Protein AF-A0A4Y2AAS5-F1 (afdb_monomer)

Solvent-accessible surface area (backbone atoms only — not comparable to full-atom values): 6258 Å² total; per-residue (Å²): 141,85,86,83,90,60,88,94,57,87,78,71,79,80,84,55,83,71,49,75,50,72,47,79,66,75,40,25,20,56,93,68,46,28,95,49,72,37,76,61,19,53,55,49,48,51,51,34,59,78,66,58,45,42,80,53,55,60,72,64,63,25,31,52,55,101,88,51,72,39,49,31,59,46,38,36,26,26,63,92,50,49,92,80,62,83,70,58,73,46,91,65,35,83,95,50,58,42,35,49,109

InterPro domains:
  IPR005135 Endonuclease/exonuclease/phosphatase [PF14529] (17-100)
  IPR036691 Endonuclease/exonuclease/phosphatase superfamily [G3DSA:3.60.10.10] (3-101)
  IPR036691 Endonuclease/exonuclease/phosphatase superfamily [SSF56219] (6-101)

pLDDT: mean 85.32, std 18.49, range [30.16, 96.19]

Radius of gyration: 14.23 Å; Cα contacts (8 Å, |Δi|>4): 155; chains: 1; bounding box: 29×35×35 Å

Mean predicted aligned error: 6.68 Å

Secondary structure (DSSP, 8-state):
------TT--------SS-EEEEE-----GGGT-SS--HHHHHHHHHHHHTT-EE---SS--EE-SS-EE--EEEEE-GGGGGG------S--TTSSB---

Foldseek 3Di:
DDDDDDDPDPPDPCPDLWDKDKDFQQAADVQLLHPHGDPSNVVVVVVCVVVVKAWQDDNDFFFDDPVDTHNGMTMIIRPVCNVVDHDDFAPDCPPDRGTDD

Nearest PDB structures (foldseek):
  1wdu-assembly2_B  TM=9.057E-01  e=2.818E-04  Bombyx mori
  1wdu-assembly1_A  TM=9.060E-01  e=5.426E-04  Bombyx mori
  2v0s-assembly1_A  TM=8.084E-01  e=3.838E-02  Homo sapiens
  2a40-assembly1_B  TM=5.921E-01  e=2.899E+00  Bos taurus
  3dni-assembly1_A-2  TM=5.892E-01  e=3.529E+00  Bos taurus

Sequence (101 aa):
MVVLRLYGLIIYYLKYRNHIIVGDFHSRHPALGAQNASTNGELFLDWIIENNLNIINTRIPTHFTDASTSLLDLAITSPDIFPYITLQVHSDPMESDHFPL

Structure (mmCIF, N/CA/C/O backbone):
data_AF-A0A4Y2AAS5-F1
#
_entry.id   AF-A0A4Y2AAS5-F1
#
loop_
_atom_site.group_PDB
_atom_site.id
_atom_site.type_symbol
_atom_site.label_atom_id
_atom_site.label_alt_id
_atom_site.label_comp_id
_atom_site.label_asym_id
_atom_site.label_entity_id
_atom_site.label_seq_id
_atom_site.pdbx_PDB_ins_code
_atom_site.Cartn_x
_atom_site.Cartn_y
_atom_site.Cartn_z
_atom_site.occupancy
_atom_site.B_iso_or_equiv
_atom_site.auth_seq_id
_atom_site.auth_comp_id
_atom_site.auth_asym_id
_atom_site.auth_atom_id
_atom_site.pdbx_PDB_model_num
ATOM 1 N N . MET A 1 1 ? -16.368 23.977 4.681 1.00 36.09 1 MET A N 1
ATOM 2 C CA . MET A 1 1 ? -15.436 23.444 3.667 1.00 36.09 1 MET A CA 1
ATOM 3 C C . MET A 1 1 ? -14.162 24.253 3.783 1.00 36.09 1 MET A C 1
ATOM 5 O O . MET A 1 1 ? -14.195 25.432 3.467 1.00 36.09 1 MET A O 1
ATOM 9 N N . VAL A 1 2 ? -13.103 23.677 4.347 1.00 32.22 2 VAL A N 1
ATOM 10 C CA . VAL A 1 2 ? -11.807 24.354 4.486 1.00 32.22 2 VAL A CA 1
ATOM 11 C C . VAL A 1 2 ? -10.795 23.489 3.756 1.00 32.22 2 VAL A C 1
ATOM 13 O O . VAL A 1 2 ? -10.648 22.313 4.071 1.00 32.22 2 VAL A O 1
ATOM 16 N N . VAL A 1 3 ? -10.188 24.057 2.720 1.00 33.62 3 VAL A N 1
ATOM 17 C CA . VAL A 1 3 ? -9.170 23.416 1.890 1.00 33.62 3 VAL A CA 1
ATOM 18 C C . VAL A 1 3 ? -7.835 24.004 2.323 1.00 33.62 3 VAL A C 1
ATOM 20 O O . VAL A 1 3 ? -7.625 25.204 2.174 1.00 33.62 3 VAL A O 1
ATOM 23 N N . LEU A 1 4 ? -6.938 23.179 2.855 1.00 30.16 4 LEU A N 1
ATOM 24 C CA . LEU A 1 4 ? -5.535 23.540 3.047 1.00 30.16 4 LEU A CA 1
ATOM 25 C C . LEU A 1 4 ? -4.719 22.713 2.057 1.00 30.16 4 LEU A C 1
ATOM 27 O O . LEU A 1 4 ? -4.683 21.489 2.133 1.00 30.16 4 LEU A O 1
ATOM 31 N N . ARG A 1 5 ? -4.127 23.396 1.073 1.00 32.34 5 ARG A N 1
ATOM 32 C CA . ARG A 1 5 ? -3.199 22.799 0.111 1.00 32.34 5 ARG A CA 1
ATOM 33 C C . ARG A 1 5 ? -1.815 22.737 0.745 1.00 32.34 5 ARG A C 1
ATOM 35 O O . ARG A 1 5 ? -1.226 23.783 0.993 1.00 32.34 5 ARG A O 1
ATOM 42 N N . LEU A 1 6 ? -1.272 21.537 0.898 1.00 35.31 6 LEU A N 1
ATOM 43 C CA . LEU A 1 6 ? 0.163 21.315 1.046 1.00 35.31 6 LEU A CA 1
ATOM 44 C C . LEU A 1 6 ? 0.573 20.242 0.027 1.00 35.31 6 LEU A C 1
ATOM 46 O O . LEU A 1 6 ? 0.125 19.107 0.090 1.00 35.31 6 LEU A O 1
ATOM 50 N N . TYR A 1 7 ? 1.371 20.661 -0.958 1.00 38.03 7 TYR A N 1
ATOM 51 C CA . TYR A 1 7 ? 2.231 19.818 -1.801 1.00 38.03 7 TYR A CA 1
ATOM 52 C C . TYR A 1 7 ? 1.619 18.571 -2.468 1.00 38.03 7 TYR A C 1
ATOM 54 O O . TYR A 1 7 ? 2.159 17.479 -2.354 1.00 38.03 7 TYR A O 1
ATOM 62 N N . GLY A 1 8 ? 0.539 18.730 -3.238 1.00 42.25 8 GLY A N 1
ATOM 63 C CA . GLY A 1 8 ? 0.145 17.740 -4.259 1.00 42.25 8 GLY A CA 1
ATOM 64 C C . GLY A 1 8 ? -0.435 16.413 -3.752 1.00 42.25 8 GLY A C 1
ATOM 65 O O . GLY A 1 8 ? -0.980 15.668 -4.558 1.00 42.25 8 GLY A O 1
ATOM 66 N N . LEU A 1 9 ? -0.413 16.153 -2.445 1.00 41.22 9 LEU A N 1
ATOM 67 C CA . LEU A 1 9 ? -1.114 15.041 -1.816 1.00 41.22 9 LEU A CA 1
ATOM 68 C C . LEU A 1 9 ? -2.486 15.544 -1.352 1.00 41.22 9 LEU A C 1
ATOM 70 O O . LEU A 1 9 ? -2.582 16.408 -0.477 1.00 41.22 9 LEU A O 1
ATOM 74 N N . ILE A 1 10 ? -3.569 15.051 -1.955 1.00 43.25 10 ILE A N 1
ATOM 75 C CA . ILE A 1 10 ? -4.915 15.340 -1.451 1.00 43.25 10 ILE A CA 1
ATOM 76 C C . ILE A 1 10 ? -5.102 14.537 -0.159 1.00 43.25 10 ILE A C 1
ATOM 78 O O . ILE A 1 10 ? -5.590 13.411 -0.177 1.00 43.25 10 ILE A O 1
ATOM 82 N N . ILE A 1 11 ? -4.705 15.110 0.979 1.00 48.12 11 ILE A N 1
ATOM 83 C CA . ILE A 1 11 ? -5.054 14.564 2.292 1.00 48.12 11 ILE A CA 1
ATOM 84 C C . ILE A 1 11 ? -6.498 14.977 2.582 1.00 48.12 11 ILE A C 1
ATOM 86 O O . ILE A 1 11 ? -6.782 16.089 3.033 1.00 48.12 11 ILE A O 1
ATOM 90 N N . TYR A 1 12 ? -7.438 14.084 2.281 1.00 50.44 12 TYR A N 1
ATOM 91 C CA . TYR A 1 12 ? -8.798 14.205 2.787 1.00 50.44 12 TYR A CA 1
ATOM 92 C C . TYR A 1 12 ? -8.769 14.019 4.307 1.00 50.44 12 TYR A C 1
ATOM 94 O O . TYR A 1 12 ? -8.287 13.004 4.802 1.00 50.44 12 TYR A O 1
ATOM 102 N N . TYR A 1 13 ? -9.331 14.966 5.061 1.00 51.22 13 TYR A N 1
ATOM 103 C CA . TYR A 1 13 ? -9.718 14.681 6.442 1.00 51.22 13 TYR A CA 1
ATOM 104 C C . TYR A 1 13 ? -10.747 13.543 6.405 1.00 51.22 13 TYR A C 1
ATOM 106 O O . TYR A 1 13 ? -11.789 13.670 5.751 1.00 51.22 13 TYR A O 1
ATOM 114 N N . LEU A 1 14 ? -10.439 12.426 7.064 1.00 60.91 14 LEU A N 1
ATOM 115 C CA . LEU A 1 14 ? -11.237 11.200 7.031 1.00 60.91 14 LEU A CA 1
ATOM 116 C C . LEU A 1 14 ? -12.554 11.417 7.777 1.00 60.91 14 LEU A C 1
ATOM 118 O O . LEU A 1 14 ? -12.672 11.219 8.980 1.00 60.91 14 LEU A O 1
ATOM 122 N N . LYS A 1 15 ? -13.560 11.897 7.043 1.00 64.06 15 LYS A N 1
ATOM 123 C CA . LYS A 1 15 ? -14.875 12.263 7.585 1.00 64.06 15 LYS A CA 1
ATOM 124 C C . LYS A 1 15 ? -15.696 11.046 8.026 1.00 64.06 15 LYS A C 1
ATOM 126 O O . LYS A 1 15 ? -16.602 11.178 8.846 1.00 64.06 15 LYS A O 1
ATOM 131 N N . TYR A 1 16 ? -15.418 9.882 7.450 1.00 72.38 16 TYR A N 1
ATOM 132 C CA . TYR A 1 16 ? -16.178 8.660 7.678 1.00 72.38 16 TYR A CA 1
ATOM 133 C C . TYR A 1 16 ? -15.443 7.750 8.651 1.00 72.38 16 TYR A C 1
ATOM 135 O O . TYR A 1 16 ? -14.253 7.503 8.492 1.00 72.38 16 TYR A O 1
ATOM 143 N N . ARG A 1 17 ? -16.174 7.210 9.630 1.00 84.06 17 ARG A N 1
ATOM 144 C CA . ARG A 1 17 ? -15.638 6.237 10.591 1.00 84.06 17 ARG A CA 1
ATOM 145 C C . ARG A 1 17 ? -15.103 4.982 9.894 1.00 84.06 17 ARG A C 1
ATOM 147 O O . ARG A 1 17 ? -14.006 4.542 10.203 1.00 84.06 17 ARG A O 1
ATOM 154 N N . ASN A 1 18 ? -15.866 4.475 8.927 1.00 91.19 18 ASN A N 1
ATOM 155 C CA . ASN A 1 18 ? -15.506 3.324 8.110 1.00 91.19 18 ASN A CA 1
ATOM 156 C C . ASN A 1 18 ? -15.166 3.811 6.706 1.00 91.19 18 ASN A C 1
ATOM 158 O O . ASN A 1 18 ? -16.021 4.399 6.040 1.00 91.19 18 ASN A O 1
ATOM 162 N N . HIS A 1 19 ? -13.935 3.593 6.267 1.00 89.12 19 HIS A N 1
ATOM 163 C CA . HIS A 1 19 ? -13.477 4.002 4.946 1.00 89.12 19 HIS A CA 1
ATOM 164 C C . HIS A 1 19 ? -12.299 3.147 4.481 1.00 89.12 19 HIS A C 1
ATOM 166 O O . HIS A 1 19 ? -11.524 2.637 5.292 1.00 89.12 19 HIS A O 1
ATOM 172 N N . ILE A 1 20 ? -12.166 3.056 3.160 1.00 91.31 20 ILE A N 1
ATOM 173 C CA . ILE A 1 20 ? -11.023 2.479 2.458 1.00 91.31 20 ILE A CA 1
ATOM 174 C C . ILE A 1 20 ? -10.452 3.591 1.580 1.00 91.31 20 ILE A C 1
ATOM 176 O O . ILE A 1 20 ? -11.210 4.344 0.965 1.00 91.31 20 ILE A O 1
ATOM 180 N N . ILE A 1 21 ? -9.132 3.700 1.534 1.00 92.00 21 ILE A N 1
ATOM 181 C CA . ILE A 1 21 ? -8.411 4.581 0.620 1.00 92.00 21 ILE A CA 1
ATOM 182 C C . ILE A 1 21 ? -7.578 3.681 -0.276 1.00 92.00 21 ILE A C 1
ATOM 184 O O . ILE A 1 21 ? -6.777 2.897 0.229 1.00 92.00 21 ILE A O 1
ATOM 188 N N . VAL A 1 22 ? -7.791 3.786 -1.584 1.00 92.75 22 VAL A N 1
ATOM 189 C CA . VAL A 1 22 ? -7.059 3.032 -2.603 1.00 92.75 22 VAL A CA 1
ATOM 190 C C . VAL A 1 22 ? -6.541 4.012 -3.639 1.00 92.75 22 VAL A C 1
ATOM 192 O O . VAL A 1 22 ? -7.245 4.960 -3.994 1.00 92.75 22 VAL A O 1
ATOM 195 N N . GLY A 1 23 ? -5.327 3.790 -4.118 1.00 91.44 23 GLY A N 1
ATOM 196 C CA . GLY A 1 23 ? -4.782 4.565 -5.219 1.00 91.44 23 GLY A CA 1
ATOM 197 C C . GLY A 1 23 ? -3.296 4.349 -5.403 1.00 91.44 23 GLY A C 1
ATOM 198 O O . GLY A 1 23 ? -2.680 3.544 -4.708 1.00 91.44 23 GLY A O 1
ATOM 199 N N . ASP A 1 24 ? -2.740 5.120 -6.322 1.00 92.44 24 ASP A N 1
ATOM 200 C CA . ASP A 1 24 ? -1.318 5.151 -6.606 1.00 92.44 24 ASP A CA 1
ATOM 201 C C . ASP A 1 24 ? -0.613 6.159 -5.686 1.00 92.44 24 ASP A C 1
ATOM 203 O O 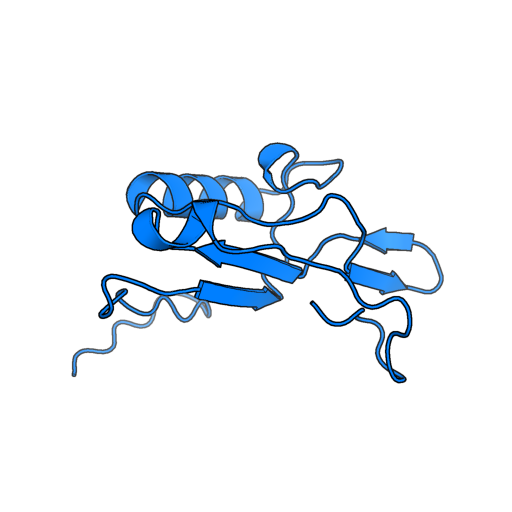. ASP A 1 24 ? -0.851 7.368 -5.755 1.00 92.44 24 ASP A O 1
ATOM 207 N N . PHE A 1 25 ? 0.247 5.662 -4.796 1.00 91.12 25 PHE A N 1
ATOM 208 C CA . PHE A 1 25 ? 0.935 6.490 -3.800 1.00 91.12 25 PHE A CA 1
ATOM 209 C C . PHE A 1 25 ? 2.397 6.751 -4.144 1.00 91.12 25 PHE A C 1
ATOM 211 O O . PHE A 1 25 ? 3.013 7.634 -3.542 1.00 91.12 25 PHE A O 1
ATOM 218 N N . HIS A 1 26 ? 2.988 5.948 -5.036 1.00 91.75 26 HIS A N 1
ATOM 219 C CA . HIS A 1 26 ? 4.435 5.928 -5.277 1.00 91.75 26 HIS A CA 1
ATOM 220 C C . HIS A 1 26 ? 5.292 5.789 -3.989 1.00 91.75 26 HIS A C 1
ATOM 222 O O . HIS A 1 26 ? 6.477 6.142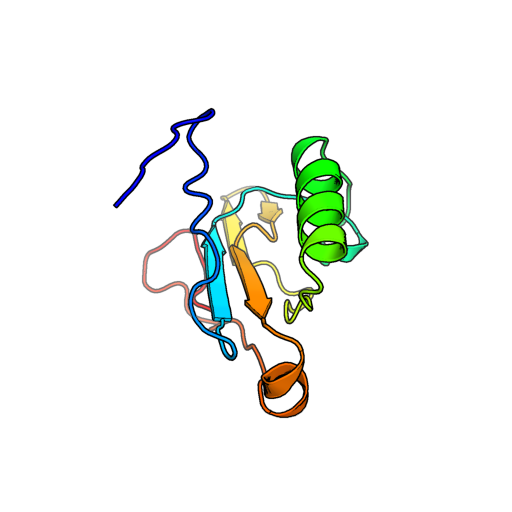 -3.952 1.00 91.75 26 HIS A O 1
ATOM 228 N N . SER A 1 27 ? 4.705 5.259 -2.912 1.00 92.44 27 SER A N 1
ATOM 229 C CA . SER A 1 27 ? 5.332 5.088 -1.599 1.00 92.44 27 SER A CA 1
ATOM 230 C C . SER A 1 27 ? 5.907 3.688 -1.464 1.00 92.44 27 SER A C 1
ATOM 232 O O . SER A 1 27 ? 5.180 2.700 -1.480 1.00 92.44 27 SER A O 1
ATOM 234 N N . ARG A 1 28 ? 7.227 3.592 -1.285 1.00 93.25 28 ARG A N 1
ATOM 235 C CA . ARG A 1 28 ? 7.929 2.309 -1.129 1.00 93.25 28 ARG A CA 1
ATOM 236 C C . ARG A 1 28 ? 8.479 2.175 0.279 1.00 93.25 28 ARG A C 1
ATOM 238 O O . ARG A 1 28 ? 9.221 3.054 0.716 1.00 93.25 28 ARG A O 1
ATOM 245 N N . HIS A 1 29 ? 8.124 1.087 0.957 1.00 94.38 29 HIS A N 1
ATOM 246 C CA . HIS A 1 29 ? 8.706 0.669 2.229 1.00 94.38 29 HIS A CA 1
ATOM 247 C C . HIS A 1 29 ? 8.464 -0.837 2.468 1.00 94.38 29 HIS A C 1
ATOM 249 O O . HIS A 1 29 ? 7.405 -1.334 2.075 1.00 94.38 29 HIS A O 1
ATOM 255 N N . PRO A 1 30 ? 9.369 -1.575 3.145 1.00 93.25 30 PRO A N 1
ATOM 256 C CA . PRO A 1 30 ? 9.156 -2.987 3.491 1.00 93.25 30 PRO A CA 1
ATOM 257 C C . PRO A 1 30 ? 7.851 -3.290 4.236 1.00 93.25 30 PRO A C 1
ATOM 259 O O . PRO A 1 30 ? 7.210 -4.305 3.972 1.00 93.25 30 PRO A O 1
ATOM 262 N N . ALA A 1 31 ? 7.407 -2.385 5.110 1.00 92.56 31 ALA A N 1
ATOM 263 C CA . ALA A 1 31 ? 6.119 -2.501 5.805 1.00 92.56 31 ALA A CA 1
ATOM 264 C C . ALA A 1 31 ? 4.896 -2.350 4.874 1.00 92.56 31 ALA A C 1
ATOM 266 O O . ALA A 1 31 ? 3.830 -2.863 5.192 1.00 92.56 31 ALA A O 1
ATOM 267 N N . LEU A 1 32 ? 5.059 -1.699 3.716 1.00 91.31 32 LEU A N 1
ATOM 268 C CA . LEU A 1 32 ? 4.045 -1.603 2.656 1.00 91.31 32 LEU A CA 1
ATOM 269 C C . LEU A 1 32 ? 4.130 -2.778 1.661 1.00 91.31 32 LEU A C 1
ATOM 271 O O . LEU A 1 32 ? 3.313 -2.876 0.754 1.00 91.31 32 LEU A O 1
ATOM 275 N N . GLY A 1 33 ? 5.120 -3.668 1.814 1.00 89.44 33 GLY A N 1
ATOM 276 C CA . GLY A 1 33 ? 5.353 -4.815 0.932 1.00 89.44 33 GLY A CA 1
ATOM 277 C C . GLY A 1 33 ? 6.411 -4.605 -0.156 1.00 89.44 33 GLY A C 1
ATOM 278 O O . GLY A 1 33 ? 6.681 -5.538 -0.909 1.00 89.44 33 GLY A O 1
ATOM 279 N N . ALA A 1 34 ? 7.041 -3.428 -0.236 1.00 91.12 34 ALA A N 1
ATOM 280 C CA . ALA A 1 34 ? 8.117 -3.155 -1.195 1.00 91.12 34 ALA A CA 1
ATOM 281 C C . ALA A 1 34 ? 9.474 -3.733 -0.737 1.00 91.12 34 ALA A C 1
ATOM 283 O O . ALA A 1 34 ? 9.684 -4.007 0.439 1.00 91.12 34 ALA A O 1
ATOM 284 N N . GLN A 1 35 ? 10.439 -3.888 -1.650 1.00 89.62 35 GLN A N 1
ATOM 285 C CA . GLN A 1 35 ? 11.773 -4.408 -1.294 1.00 89.62 35 GLN A CA 1
ATOM 286 C C . GLN A 1 35 ? 12.659 -3.376 -0.582 1.00 89.62 35 GLN A C 1
ATOM 288 O O . GLN A 1 35 ? 13.530 -3.737 0.204 1.00 89.62 35 GLN A O 1
ATOM 293 N N . ASN A 1 36 ? 12.452 -2.092 -0.869 1.00 91.31 36 ASN A N 1
ATOM 294 C CA . ASN A 1 36 ? 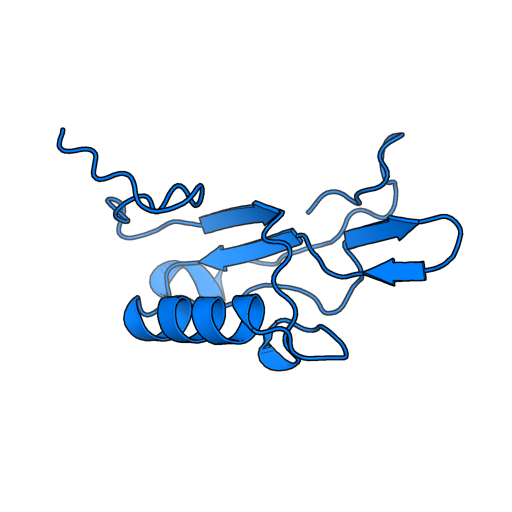13.248 -0.993 -0.346 1.00 91.31 36 ASN A CA 1
ATOM 295 C C . ASN A 1 36 ? 12.369 0.136 0.197 1.00 91.31 36 ASN A C 1
ATOM 297 O O . ASN A 1 36 ? 11.200 0.280 -0.165 1.00 91.31 36 ASN A O 1
ATOM 301 N N . ALA A 1 37 ? 12.965 0.937 1.075 1.00 94.12 37 ALA A N 1
ATOM 302 C CA . ALA A 1 37 ? 12.359 2.143 1.608 1.00 94.12 37 ALA A CA 1
ATOM 303 C C . ALA A 1 37 ? 12.695 3.364 0.746 1.00 94.12 37 ALA A C 1
ATOM 305 O O . ALA A 1 37 ? 13.776 3.479 0.167 1.00 94.12 37 ALA A O 1
ATOM 306 N N . SER A 1 38 ? 11.742 4.282 0.679 1.00 93.00 38 SER A N 1
ATOM 307 C CA . SER A 1 38 ? 11.864 5.612 0.093 1.00 93.00 38 SER A CA 1
ATOM 308 C C . SER A 1 38 ? 11.458 6.638 1.143 1.00 93.00 38 SER A C 1
ATOM 310 O O . SER A 1 38 ? 10.627 6.334 1.994 1.00 93.00 38 SER A O 1
ATOM 312 N N . THR A 1 39 ? 11.971 7.867 1.061 1.00 93.31 39 THR A N 1
ATOM 313 C CA . THR A 1 39 ? 11.609 8.936 2.010 1.00 93.31 39 THR A CA 1
ATOM 314 C C . THR A 1 39 ? 10.099 9.178 2.069 1.00 93.31 39 THR A C 1
ATOM 316 O O . THR A 1 39 ? 9.551 9.352 3.149 1.00 93.31 39 THR A O 1
ATOM 319 N N . ASN A 1 40 ? 9.409 9.128 0.923 1.00 91.31 40 ASN A N 1
ATOM 320 C CA . ASN A 1 40 ? 7.948 9.242 0.880 1.00 91.31 40 ASN A CA 1
ATOM 321 C C . ASN A 1 40 ? 7.251 8.053 1.563 1.00 91.31 40 ASN A C 1
ATOM 323 O O . ASN A 1 40 ? 6.221 8.228 2.198 1.00 91.31 40 ASN A O 1
ATOM 327 N N . GLY A 1 41 ? 7.829 6.851 1.467 1.00 93.25 41 GLY A N 1
ATOM 328 C CA . GLY A 1 41 ? 7.316 5.661 2.144 1.00 93.25 41 GLY A CA 1
ATOM 329 C C . GLY A 1 41 ? 7.403 5.742 3.668 1.00 93.25 41 GLY A C 1
ATOM 330 O O . GLY A 1 41 ? 6.458 5.326 4.328 1.00 93.25 41 GLY A O 1
ATOM 331 N N . GLU A 1 42 ? 8.483 6.313 4.210 1.00 95.38 42 GLU A N 1
ATOM 332 C CA . GLU A 1 42 ? 8.614 6.576 5.655 1.00 95.38 42 GLU A CA 1
ATOM 333 C C . GLU A 1 42 ? 7.532 7.558 6.127 1.00 95.38 42 GLU A C 1
ATOM 335 O O . GLU A 1 42 ? 6.727 7.232 6.994 1.00 95.38 42 GLU A O 1
ATOM 340 N N . LEU A 1 43 ? 7.426 8.720 5.468 1.00 94.44 43 LEU A N 1
ATOM 341 C CA . LEU A 1 43 ? 6.424 9.741 5.804 1.00 94.44 43 LEU A CA 1
ATOM 342 C C . LEU A 1 43 ? 4.987 9.214 5.686 1.00 94.44 43 LEU A C 1
ATOM 344 O O . LEU A 1 43 ? 4.115 9.568 6.477 1.00 94.44 43 LEU A O 1
ATOM 348 N N . PHE A 1 44 ? 4.729 8.368 4.688 1.00 93.00 44 PHE A N 1
ATOM 349 C CA . PHE A 1 44 ? 3.418 7.763 4.495 1.00 93.00 44 PHE A CA 1
ATOM 350 C C . PHE A 1 44 ? 3.068 6.771 5.609 1.00 93.00 44 PHE A C 1
ATOM 352 O O . PHE A 1 44 ? 1.914 6.710 6.032 1.00 93.00 44 PHE A O 1
ATOM 359 N N . LEU A 1 45 ? 4.048 6.019 6.117 1.00 94.50 45 LEU A N 1
ATOM 360 C CA . LEU A 1 45 ? 3.843 5.120 7.250 1.00 94.50 45 LEU A CA 1
ATOM 361 C C . LEU A 1 45 ? 3.609 5.870 8.552 1.00 94.50 45 LEU A C 1
ATOM 363 O O . LEU A 1 45 ? 2.688 5.503 9.282 1.00 94.50 45 LEU A O 1
ATOM 367 N N . ASP A 1 46 ? 4.374 6.929 8.809 1.00 94.56 46 ASP A N 1
ATOM 368 C CA . ASP A 1 46 ? 4.137 7.803 9.959 1.00 94.56 46 ASP A CA 1
ATOM 369 C C . ASP A 1 46 ? 2.698 8.335 9.924 1.00 94.56 46 ASP A C 1
ATOM 371 O O . ASP A 1 46 ? 1.961 8.211 10.901 1.00 94.56 46 ASP A O 1
ATOM 375 N N . TRP A 1 47 ? 2.238 8.799 8.757 1.00 93.81 47 TRP A N 1
ATOM 376 C CA . TRP A 1 47 ? 0.862 9.261 8.580 1.00 93.81 47 TRP A CA 1
ATOM 377 C C . TRP A 1 47 ? -0.184 8.154 8.812 1.00 93.81 47 TRP A C 1
ATOM 379 O O . TRP A 1 47 ? -1.202 8.402 9.462 1.00 93.81 47 TRP A O 1
ATOM 389 N N . ILE A 1 48 ? 0.046 6.926 8.333 1.00 93.81 48 ILE A N 1
ATOM 390 C CA . ILE A 1 48 ? -0.838 5.774 8.600 1.00 93.81 48 ILE A CA 1
ATOM 391 C C . ILE A 1 48 ? -0.958 5.519 10.109 1.00 93.81 48 ILE A C 1
ATOM 393 O O . ILE A 1 48 ? -2.067 5.316 10.612 1.00 93.81 48 ILE A O 1
ATOM 397 N N . ILE A 1 49 ? 0.170 5.542 10.824 1.00 94.62 49 ILE A N 1
ATOM 398 C CA . ILE A 1 49 ? 0.240 5.285 12.267 1.00 94.62 49 ILE A CA 1
ATOM 399 C C . ILE A 1 49 ? -0.479 6.394 13.040 1.00 94.62 49 ILE A C 1
ATOM 401 O O . ILE A 1 49 ? -1.335 6.103 13.876 1.00 94.62 49 ILE A O 1
ATOM 405 N N . GLU A 1 50 ? -0.189 7.658 12.728 1.00 94.12 50 GLU A N 1
ATOM 406 C CA . GLU A 1 50 ? -0.812 8.826 13.360 1.00 94.12 50 GLU A CA 1
ATOM 407 C C . GLU A 1 50 ? -2.338 8.846 13.191 1.00 94.12 50 GLU A C 1
ATOM 409 O O . GLU A 1 50 ? -3.057 9.314 14.076 1.00 94.12 50 GLU A O 1
ATOM 414 N N . ASN A 1 51 ? -2.846 8.308 12.077 1.00 90.38 51 ASN A N 1
ATOM 415 C CA . ASN A 1 51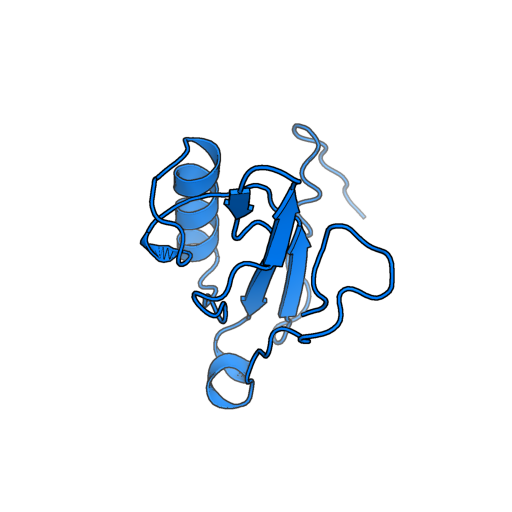 ? -4.277 8.262 11.769 1.00 90.38 51 ASN A CA 1
ATOM 416 C C . ASN A 1 51 ? -4.949 6.931 12.144 1.00 90.38 51 ASN A C 1
ATOM 418 O O . ASN A 1 51 ? -6.138 6.758 11.869 1.00 90.38 51 ASN A O 1
ATOM 422 N N . ASN A 1 52 ? -4.227 6.009 12.794 1.00 93.62 52 ASN A N 1
ATOM 423 C CA . ASN A 1 52 ? -4.725 4.691 13.194 1.00 93.62 52 ASN A CA 1
ATOM 424 C C . ASN A 1 52 ? -5.370 3.920 12.024 1.00 93.62 52 ASN A C 1
ATOM 426 O O . ASN A 1 52 ? -6.505 3.446 12.116 1.00 93.62 52 ASN A O 1
ATOM 430 N N . LEU A 1 53 ? -4.659 3.836 10.899 1.00 93.88 53 LEU A N 1
ATOM 431 C CA . LEU A 1 53 ? -5.092 3.110 9.705 1.00 93.88 53 LEU A CA 1
ATOM 432 C C . LEU A 1 53 ? -4.359 1.773 9.582 1.00 93.88 53 LEU A C 1
ATOM 434 O O . LEU A 1 53 ? -3.253 1.595 10.085 1.00 93.88 53 LEU A O 1
ATOM 438 N N . ASN A 1 54 ? -4.974 0.826 8.879 1.00 95.12 54 ASN A N 1
ATOM 439 C CA . ASN A 1 54 ? -4.385 -0.478 8.595 1.00 95.12 54 ASN A CA 1
ATOM 440 C C . ASN A 1 54 ? -4.038 -0.605 7.118 1.00 95.12 54 ASN A C 1
ATOM 442 O O . ASN A 1 54 ? -4.825 -0.222 6.253 1.00 95.12 54 ASN A O 1
ATOM 446 N N . ILE A 1 55 ? -2.886 -1.204 6.842 1.00 94.56 55 ILE A N 1
ATOM 447 C CA . ILE A 1 55 ? -2.452 -1.559 5.492 1.00 94.56 55 ILE A CA 1
ATOM 448 C C . ILE A 1 55 ? -3.080 -2.902 5.123 1.00 94.56 55 ILE A C 1
ATOM 450 O O . ILE A 1 55 ? -2.886 -3.885 5.835 1.00 94.56 55 ILE A O 1
ATOM 454 N N . ILE A 1 56 ? -3.813 -2.947 4.009 1.00 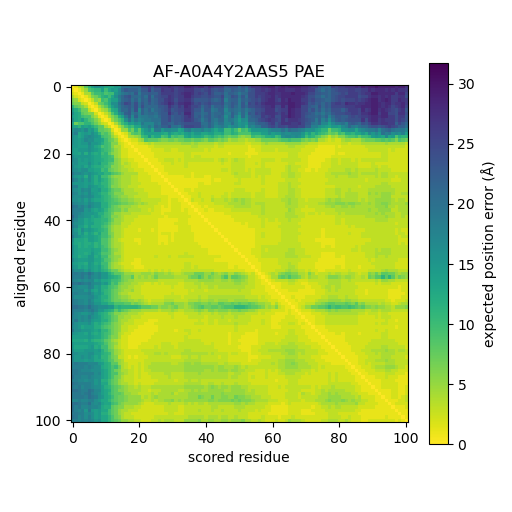92.62 56 ILE A N 1
ATOM 455 C CA . ILE A 1 56 ? -4.416 -4.181 3.464 1.00 92.62 56 ILE A CA 1
ATOM 456 C C . ILE A 1 56 ? -3.730 -4.646 2.174 1.00 92.62 56 ILE A C 1
ATOM 458 O O . ILE A 1 56 ? -4.213 -5.564 1.513 1.00 92.62 56 ILE A O 1
ATOM 462 N N . ASN A 1 57 ? -2.600 -4.032 1.816 1.00 88.69 57 ASN A N 1
ATOM 463 C CA . ASN A 1 57 ? -1.817 -4.408 0.646 1.00 88.69 57 ASN A CA 1
ATOM 464 C C . ASN A 1 57 ? -1.370 -5.865 0.654 1.00 88.69 57 ASN A C 1
ATOM 466 O O . ASN A 1 57 ? -0.919 -6.412 1.662 1.00 88.69 57 ASN A O 1
ATOM 470 N N . THR A 1 58 ? -1.387 -6.449 -0.540 1.00 82.88 58 THR A N 1
ATOM 471 C CA . THR A 1 58 ? -0.631 -7.667 -0.823 1.00 82.88 58 THR A CA 1
ATOM 472 C C . THR A 1 58 ? 0.828 -7.305 -1.118 1.00 82.88 58 THR A C 1
ATOM 474 O O . THR A 1 58 ? 1.145 -6.151 -1.382 1.00 82.88 58 THR A O 1
ATOM 477 N N . ARG A 1 59 ? 1.735 -8.289 -1.109 1.00 88.44 59 ARG A N 1
ATOM 478 C CA . ARG A 1 59 ? 3.122 -8.107 -1.590 1.00 88.44 59 ARG A CA 1
ATOM 479 C C . ARG A 1 59 ? 3.257 -8.327 -3.103 1.00 88.44 59 ARG A C 1
ATOM 481 O O . ARG A 1 59 ? 4.362 -8.548 -3.593 1.00 88.44 59 ARG A O 1
ATOM 488 N N . ILE A 1 60 ? 2.138 -8.351 -3.824 1.00 92.25 60 ILE A N 1
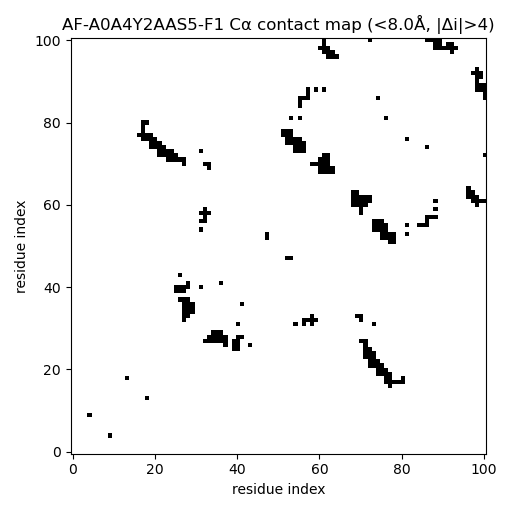ATOM 489 C CA . ILE A 1 60 ? 2.109 -8.569 -5.269 1.00 92.25 60 ILE A CA 1
ATOM 490 C C . ILE A 1 60 ? 2.372 -7.216 -5.946 1.00 92.25 60 ILE A C 1
ATOM 492 O O . ILE A 1 60 ? 1.762 -6.223 -5.546 1.00 92.25 60 ILE A O 1
ATOM 496 N N . PRO A 1 61 ? 3.287 -7.138 -6.929 1.00 93.12 61 PRO A N 1
ATOM 497 C CA . PRO A 1 61 ? 3.503 -5.911 -7.687 1.00 93.12 61 PRO A CA 1
ATOM 498 C C . PRO A 1 61 ? 2.228 -5.443 -8.393 1.00 93.12 61 PRO A C 1
ATOM 500 O O . PRO A 1 61 ? 1.480 -6.259 -8.924 1.00 93.12 61 PRO A O 1
ATOM 503 N N . THR A 1 62 ? 2.010 -4.131 -8.421 1.00 94.62 62 THR A N 1
ATOM 504 C CA . THR A 1 62 ? 0.815 -3.500 -9.005 1.00 94.62 62 THR A CA 1
ATOM 505 C C . THR A 1 62 ? 1.135 -2.670 -10.237 1.00 94.62 62 THR A C 1
ATOM 507 O O . THR A 1 62 ? 0.231 -2.234 -10.924 1.00 94.62 62 THR A O 1
ATOM 510 N N . HIS A 1 63 ? 2.412 -2.475 -10.543 1.00 95.94 63 HIS A N 1
ATOM 511 C CA . HIS A 1 63 ? 2.879 -1.732 -11.701 1.00 95.94 63 HIS A CA 1
ATOM 512 C C . HIS A 1 63 ? 4.047 -2.477 -12.342 1.00 95.94 63 HIS A C 1
ATOM 514 O O . HIS A 1 63 ? 4.874 -3.081 -11.641 1.00 95.94 63 HIS A O 1
ATOM 520 N N . PHE A 1 64 ? 4.137 -2.431 -13.665 1.00 96.12 64 PHE A N 1
ATOM 521 C CA . PHE A 1 64 ? 5.245 -3.008 -14.406 1.00 96.12 64 PHE A CA 1
ATOM 522 C C . PHE A 1 64 ? 5.728 -2.081 -15.516 1.00 96.12 64 PHE A C 1
ATOM 524 O O . PHE A 1 64 ? 5.003 -1.292 -16.096 1.00 96.12 64 PHE A O 1
ATOM 531 N N . THR A 1 65 ? 7.007 -2.227 -15.814 1.00 94.62 65 THR A N 1
ATOM 532 C CA . THR A 1 65 ? 7.701 -1.604 -16.937 1.00 94.62 65 THR A CA 1
ATOM 533 C C . THR A 1 65 ? 8.362 -2.710 -17.747 1.00 94.62 65 THR A C 1
ATOM 535 O O . THR A 1 65 ? 8.478 -3.841 -17.267 1.00 94.62 65 THR A O 1
ATOM 538 N N . ASP A 1 66 ? 8.916 -2.377 -18.909 1.00 93.06 66 ASP A N 1
ATOM 539 C CA . ASP A 1 66 ? 9.698 -3.329 -19.710 1.00 93.06 66 ASP A CA 1
ATOM 540 C C . ASP A 1 66 ? 10.872 -3.967 -18.938 1.00 93.06 66 ASP A C 1
ATOM 542 O O . ASP A 1 66 ? 11.341 -5.047 -19.291 1.00 93.06 66 ASP A O 1
ATOM 546 N N . ALA A 1 67 ? 11.364 -3.308 -17.881 1.00 93.62 67 ALA A N 1
ATOM 547 C CA . ALA A 1 67 ? 12.559 -3.719 -17.145 1.00 93.62 67 ALA A CA 1
ATOM 548 C C . ALA A 1 67 ? 12.287 -4.276 -15.738 1.00 93.62 67 ALA A C 1
ATOM 550 O O . ALA A 1 67 ? 13.141 -4.966 -15.179 1.00 93.62 67 ALA A O 1
ATOM 551 N N . SER A 1 68 ? 11.160 -3.929 -15.111 1.00 93.44 68 SER A N 1
ATOM 552 C CA . SER A 1 68 ? 10.937 -4.219 -13.689 1.00 93.44 68 SER A CA 1
ATOM 553 C C . SER A 1 68 ? 9.474 -4.123 -13.271 1.00 93.44 68 SER A C 1
ATOM 555 O O . SER A 1 68 ? 8.673 -3.458 -13.923 1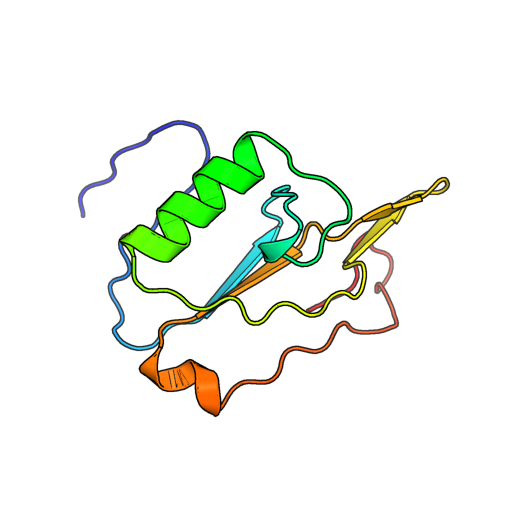.00 93.44 68 SER A O 1
ATOM 557 N N . THR A 1 69 ? 9.155 -4.736 -12.132 1.00 93.88 69 THR A N 1
ATOM 558 C CA . THR A 1 69 ? 7.858 -4.619 -11.455 1.00 93.88 69 THR A CA 1
ATOM 559 C C . THR A 1 69 ? 7.995 -3.877 -10.130 1.00 93.88 69 THR A C 1
ATOM 561 O O . THR A 1 69 ? 8.979 -4.063 -9.409 1.00 93.88 69 THR A O 1
ATOM 564 N N . SER A 1 70 ? 6.979 -3.108 -9.757 1.00 93.38 70 SER A N 1
ATOM 565 C CA . SER A 1 70 ? 6.928 -2.345 -8.512 1.00 93.38 70 SER A CA 1
ATOM 566 C C . SER A 1 70 ? 5.551 -2.421 -7.862 1.00 93.38 70 SER A C 1
ATOM 568 O O . SER A 1 70 ? 4.535 -2.585 -8.528 1.00 93.38 70 SER A O 1
ATOM 570 N N . LEU A 1 71 ? 5.522 -2.276 -6.542 1.00 94.50 71 LEU A N 1
ATOM 571 C CA . LEU A 1 71 ? 4.301 -2.108 -5.762 1.00 94.50 71 LEU A CA 1
ATOM 572 C C . LEU A 1 71 ? 4.162 -0.609 -5.478 1.00 94.50 71 LEU A C 1
ATOM 574 O O . LEU A 1 71 ? 4.946 -0.067 -4.696 1.00 94.50 71 LEU A O 1
ATOM 578 N N . LEU A 1 72 ? 3.248 0.053 -6.192 1.00 93.06 72 LEU A N 1
ATOM 579 C CA . LEU A 1 72 ? 3.027 1.509 -6.118 1.00 93.06 72 LEU A CA 1
ATOM 580 C C . LEU A 1 72 ? 1.604 1.852 -5.671 1.00 93.06 72 LEU A C 1
ATOM 582 O O . LEU A 1 72 ? 1.400 2.846 -4.969 1.00 93.06 72 LEU A O 1
ATOM 586 N N . ASP A 1 73 ? 0.655 0.987 -6.017 1.00 93.50 73 ASP A N 1
ATOM 587 C CA . ASP A 1 73 ? -0.737 1.109 -5.625 1.00 93.50 73 ASP A CA 1
ATOM 588 C C . ASP A 1 73 ? -0.939 0.504 -4.242 1.00 93.50 73 ASP A C 1
ATOM 590 O O . ASP A 1 73 ? -0.555 -0.640 -3.963 1.00 93.50 73 ASP A O 1
ATOM 594 N N . LEU A 1 74 ? -1.543 1.286 -3.354 1.00 93.12 74 LEU A N 1
ATOM 595 C CA . LEU A 1 74 ? -1.804 0.889 -1.9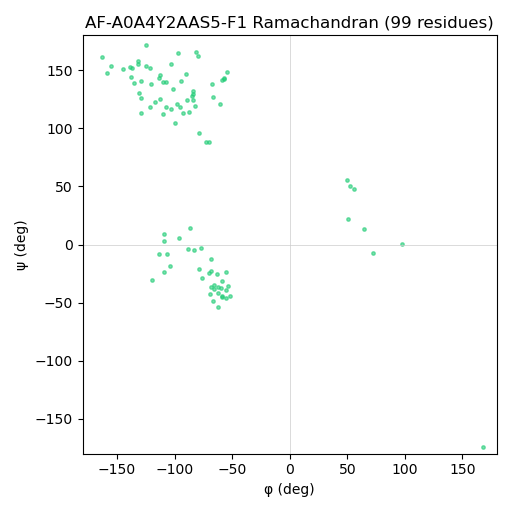81 1.00 93.12 74 LEU A CA 1
ATOM 596 C C . LEU A 1 74 ? -3.292 0.956 -1.669 1.00 93.12 74 LEU A C 1
ATOM 598 O O . LEU A 1 74 ? -4.042 1.746 -2.235 1.00 93.12 74 LEU A O 1
ATOM 602 N N . ALA A 1 75 ? -3.705 0.119 -0.732 1.00 93.19 75 ALA A N 1
ATOM 603 C CA . ALA A 1 75 ? -5.009 0.115 -0.123 1.00 93.19 75 ALA A CA 1
ATOM 604 C C . ALA A 1 75 ? -4.828 0.116 1.399 1.00 93.19 75 ALA A C 1
ATOM 606 O O . ALA A 1 75 ? -4.138 -0.729 1.983 1.00 93.19 75 ALA A O 1
ATOM 607 N N . ILE A 1 76 ? -5.460 1.087 2.047 1.00 93.94 76 ILE A N 1
ATOM 608 C CA . ILE A 1 76 ? -5.464 1.252 3.498 1.00 93.94 76 ILE A CA 1
ATOM 609 C C . ILE A 1 76 ? -6.887 1.462 3.988 1.00 93.94 76 ILE A C 1
ATOM 611 O O . ILE A 1 76 ? -7.763 1.917 3.251 1.00 93.94 76 ILE A O 1
ATOM 615 N N . THR A 1 77 ? -7.135 1.127 5.244 1.00 94.88 77 THR A N 1
ATOM 616 C CA . THR A 1 77 ? -8.487 1.116 5.786 1.00 94.88 77 THR A CA 1
ATOM 617 C C . THR A 1 77 ? -8.543 1.546 7.240 1.00 94.88 77 THR A C 1
ATOM 619 O O . THR A 1 77 ? -7.632 1.286 8.026 1.00 94.88 77 THR A O 1
ATOM 622 N N . SER A 1 78 ? -9.679 2.124 7.624 1.00 94.19 78 SER A N 1
ATOM 623 C CA . SER A 1 78 ? -10.079 2.231 9.028 1.00 94.19 78 SER A CA 1
ATOM 624 C C . SER A 1 78 ? -10.080 0.856 9.737 1.00 94.19 78 SER A C 1
ATOM 626 O O . SER A 1 78 ? -10.392 -0.155 9.092 1.00 94.19 78 SER A O 1
ATOM 628 N N . PRO A 1 79 ? -9.785 0.788 11.051 1.00 95.19 79 PRO A N 1
ATOM 629 C CA . PRO A 1 79 ? -9.685 -0.476 11.790 1.00 95.19 79 PRO A CA 1
ATOM 630 C C . PRO A 1 79 ? -10.967 -1.297 11.844 1.00 95.19 79 PRO A C 1
ATOM 632 O O . PRO A 1 79 ? -10.913 -2.519 11.750 1.00 95.19 79 PRO A O 1
ATOM 635 N N . ASP A 1 80 ? -12.119 -0.635 11.942 1.00 95.00 80 ASP A N 1
ATOM 636 C CA . ASP A 1 80 ? -13.408 -1.299 12.157 1.00 95.00 80 ASP A CA 1
ATOM 637 C C . ASP A 1 80 ? -13.808 -2.226 10.997 1.00 95.00 80 ASP A C 1
ATOM 639 O O . ASP A 1 80 ? -14.557 -3.181 11.201 1.00 95.00 80 ASP A O 1
ATOM 643 N N . ILE A 1 81 ? -13.302 -1.967 9.786 1.00 92.25 81 ILE A N 1
ATOM 644 C CA . ILE A 1 81 ? -13.609 -2.772 8.595 1.00 92.25 81 ILE A CA 1
ATOM 645 C C . ILE A 1 81 ? -12.448 -3.669 8.143 1.00 92.25 81 ILE A C 1
ATOM 647 O O . ILE A 1 81 ? -12.656 -4.533 7.294 1.00 92.25 81 ILE A O 1
ATOM 651 N N . PHE A 1 82 ? -11.255 -3.518 8.731 1.00 95.19 82 PHE A N 1
ATOM 652 C CA . PHE A 1 82 ? -10.065 -4.307 8.385 1.00 95.19 82 PHE A CA 1
ATOM 653 C C . PHE A 1 82 ? -10.302 -5.831 8.403 1.00 95.19 82 PHE A C 1
ATOM 655 O O . PHE A 1 82 ? -9.926 -6.484 7.432 1.00 95.19 82 PHE A O 1
ATOM 662 N N . PRO A 1 83 ? -10.984 -6.421 9.412 1.00 95.06 83 PRO A N 1
ATOM 663 C CA . PRO A 1 83 ? -11.194 -7.872 9.464 1.00 95.06 83 PRO A CA 1
ATOM 664 C C . PRO A 1 83 ? -12.135 -8.421 8.383 1.00 95.06 83 PRO A C 1
ATOM 666 O O . PRO A 1 83 ? -12.236 -9.635 8.227 1.00 95.06 83 PRO A O 1
ATOM 669 N N . TYR A 1 84 ? -12.860 -7.548 7.679 1.00 94.44 84 TYR A N 1
ATOM 670 C CA . TYR A 1 84 ? -13.907 -7.925 6.725 1.00 94.44 84 TYR A CA 1
ATOM 671 C C . TYR A 1 84 ? -13.511 -7.664 5.268 1.00 94.44 84 TYR A C 1
ATOM 673 O O . TYR A 1 84 ? -14.332 -7.857 4.373 1.00 94.44 84 TYR A O 1
ATOM 681 N N . ILE A 1 85 ? -12.280 -7.207 5.022 1.00 90.69 85 ILE A N 1
ATOM 682 C CA . ILE A 1 85 ? -11.786 -6.864 3.688 1.00 90.69 85 ILE A CA 1
ATOM 683 C C . ILE A 1 85 ? -10.673 -7.826 3.286 1.00 90.69 85 ILE A C 1
ATOM 685 O O . ILE A 1 85 ? -9.838 -8.233 4.088 1.00 90.69 85 ILE A O 1
ATOM 689 N N . THR A 1 86 ? -10.647 -8.176 2.005 1.00 90.81 86 THR A N 1
ATOM 690 C CA . THR A 1 86 ? -9.518 -8.848 1.365 1.00 90.81 86 THR A CA 1
ATOM 691 C C . THR A 1 86 ? -9.201 -8.106 0.077 1.00 90.81 86 THR A C 1
ATOM 693 O O . THR A 1 86 ? -10.107 -7.835 -0.707 1.00 90.81 86 THR A O 1
ATOM 696 N N . LEU A 1 87 ? -7.927 -7.777 -0.124 1.00 91.94 87 LEU A N 1
ATOM 697 C CA . LEU A 1 87 ? -7.428 -7.158 -1.349 1.00 91.94 87 LEU A CA 1
ATOM 698 C C . LEU A 1 87 ? -6.903 -8.239 -2.297 1.00 91.94 87 LEU A C 1
ATOM 700 O O . LEU A 1 87 ? -6.242 -9.181 -1.849 1.00 91.94 87 LEU A O 1
ATOM 704 N N . GLN A 1 88 ? -7.153 -8.095 -3.596 1.00 93.56 88 GLN A N 1
ATOM 705 C CA . GLN A 1 88 ? -6.588 -8.964 -4.625 1.00 93.56 88 GLN A CA 1
ATOM 706 C C . GLN A 1 88 ? -6.081 -8.118 -5.782 1.00 93.56 88 GLN A C 1
ATOM 708 O O . GLN A 1 88 ? -6.743 -7.182 -6.192 1.00 93.56 88 GLN A O 1
ATOM 713 N N . VAL A 1 89 ? -4.921 -8.472 -6.327 1.00 94.56 89 VAL A N 1
ATOM 714 C CA . VAL A 1 89 ? -4.422 -7.840 -7.550 1.00 94.56 89 VAL A CA 1
ATOM 715 C C . VAL A 1 89 ? -4.950 -8.637 -8.735 1.00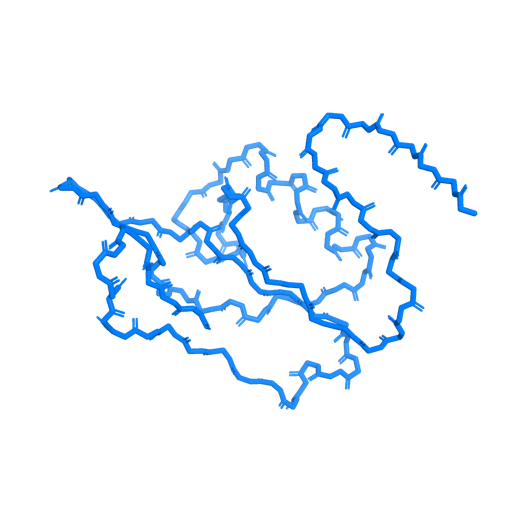 94.56 89 VAL A C 1
ATOM 717 O O . VAL A 1 89 ? -4.755 -9.855 -8.796 1.00 94.56 89 VAL A O 1
ATOM 720 N N . HIS A 1 90 ? -5.636 -7.971 -9.658 1.00 95.06 90 HIS A N 1
ATOM 721 C CA . HIS A 1 90 ? -6.119 -8.598 -10.878 1.00 95.06 90 HIS A CA 1
ATOM 722 C C . HIS A 1 90 ? -4.936 -8.978 -11.779 1.00 95.06 90 HIS A C 1
ATOM 724 O O . HIS A 1 90 ? -3.983 -8.220 -11.919 1.00 95.06 90 HIS A O 1
ATOM 730 N N . SER A 1 91 ? -4.977 -10.159 -12.402 1.00 93.75 91 SER A N 1
ATOM 731 C CA . SER A 1 91 ? -3.850 -10.664 -13.204 1.00 93.75 91 SER A CA 1
ATOM 732 C C . SER A 1 91 ? -3.746 -10.046 -14.599 1.00 93.75 91 SER A C 1
ATOM 734 O O . SER A 1 91 ? -2.696 -10.130 -15.227 1.00 93.75 91 SER A O 1
ATOM 736 N N . ASP A 1 92 ? -4.845 -9.488 -15.104 1.00 95.62 92 ASP A N 1
ATOM 737 C CA . ASP A 1 92 ? -4.888 -8.767 -16.378 1.00 95.62 92 ASP A CA 1
ATOM 738 C C . ASP A 1 92 ? -4.783 -7.257 -16.109 1.00 95.62 92 ASP A C 1
ATOM 740 O O . ASP A 1 92 ? -5.643 -6.739 -15.385 1.00 95.62 92 ASP A O 1
ATOM 744 N N . PRO A 1 93 ? -3.768 -6.565 -16.659 1.00 92.88 93 PRO A N 1
ATOM 745 C CA . PRO A 1 93 ? -3.594 -5.128 -16.490 1.00 92.88 93 PRO A CA 1
ATOM 746 C C . PRO A 1 93 ? -4.532 -4.283 -17.368 1.00 92.88 93 PRO A C 1
ATOM 748 O O . PRO A 1 93 ? -4.523 -3.062 -17.263 1.00 92.88 93 PRO A O 1
ATOM 751 N N . MET A 1 94 ? -5.361 -4.893 -18.223 1.00 94.19 94 MET A N 1
ATOM 752 C CA . MET A 1 94 ? -6.381 -4.193 -19.019 1.00 94.19 94 MET A CA 1
ATOM 753 C C . MET A 1 94 ? -5.805 -3.054 -19.882 1.00 94.19 94 MET A C 1
ATOM 755 O O . MET A 1 94 ? -6.327 -1.942 -19.889 1.00 94.19 94 MET A O 1
ATOM 759 N N . GLU A 1 95 ? -4.713 -3.341 -20.601 1.00 94.94 95 GLU A N 1
ATOM 760 C CA . GLU A 1 95 ? -3.974 -2.386 -21.455 1.00 94.94 95 GLU A CA 1
ATOM 761 C C . GLU A 1 95 ? -3.307 -1.212 -20.703 1.00 94.94 95 GLU A C 1
ATOM 763 O O . GLU A 1 95 ? -2.848 -0.256 -21.326 1.00 94.94 95 GLU A O 1
ATOM 768 N N . SER A 1 96 ? -3.209 -1.303 -19.374 1.00 95.12 96 SER A N 1
ATOM 769 C CA . SER A 1 96 ? -2.447 -0.391 -18.516 1.00 95.12 96 SER A CA 1
ATOM 770 C C . SER A 1 96 ? -1.059 -0.958 -18.181 1.00 95.12 96 SER A C 1
ATOM 772 O O . SER A 1 96 ? -0.795 -2.150 -18.339 1.00 95.12 96 SER A O 1
ATOM 774 N N . ASP A 1 97 ? -0.168 -0.112 -17.679 1.00 95.44 97 ASP A N 1
ATOM 775 C CA . ASP A 1 97 ? 1.059 -0.500 -16.970 1.00 95.44 97 ASP A CA 1
ATOM 776 C C . ASP A 1 97 ? 0.810 -0.798 -15.476 1.00 95.44 97 ASP A C 1
ATOM 778 O O . ASP A 1 97 ? 1.701 -1.285 -14.774 1.00 95.44 97 ASP A O 1
ATOM 782 N N . HIS A 1 98 ? -0.421 -0.581 -14.999 1.00 96.19 98 HIS A N 1
ATOM 783 C CA . HIS A 1 98 ? -0.884 -0.954 -13.662 1.00 96.19 98 HIS A CA 1
ATOM 784 C C . HIS A 1 98 ? -1.852 -2.146 -13.680 1.00 96.19 98 HIS A C 1
ATOM 786 O O . HIS A 1 98 ? -2.767 -2.227 -14.497 1.00 96.19 98 HIS A O 1
ATOM 792 N N . PHE A 1 99 ? -1.695 -3.042 -12.708 1.00 95.81 99 PHE A N 1
ATOM 793 C CA . PHE A 1 99 ? -2.656 -4.088 -12.387 1.00 95.81 99 PHE A CA 1
ATOM 794 C C . PHE A 1 99 ? -3.751 -3.537 -11.459 1.00 95.81 99 PHE A C 1
ATOM 796 O O . PHE A 1 99 ? -3.424 -2.968 -10.413 1.00 95.81 99 PHE A O 1
ATOM 803 N N . PRO A 1 100 ? -5.042 -3.734 -11.782 1.00 94.12 100 PRO A N 1
ATOM 804 C CA . PRO A 1 100 ? -6.141 -3.346 -10.901 1.00 94.12 100 PRO A CA 1
ATOM 805 C C . PRO A 1 100 ? -6.066 -3.997 -9.509 1.00 94.12 100 PRO A C 1
ATOM 807 O O . PRO A 1 100 ? -5.701 -5.169 -9.383 1.00 94.12 100 PRO A O 1
ATOM 810 N N . LEU A 1 101 ? -6.458 -3.230 -8.486 1.00 89.75 101 LEU A N 1
ATOM 811 C CA . LEU A 1 101 ? -6.616 -3.647 -7.084 1.00 89.75 101 LEU A CA 1
ATOM 812 C C . LEU A 1 101 ? -8.073 -3.955 -6.712 1.00 89.75 101 LEU A C 1
ATOM 814 O O . LEU A 1 101 ? -8.976 -3.335 -7.319 1.00 89.75 101 LEU A O 1
#

Organism: Araneus ventricosus (NCBI:txid182803)